Protein AF-A0A8K0M3I8-F1 (afdb_monomer)

Mean predicted aligned error: 9.16 Å

Secondary structure (DSSP, 8-state):
-----EEEETTEEEET-S-HHHHHHHHHHHHHHHHH---TT---PBP--STTS--TTHHHHHTTTTSEEEEE-TTSB-TTS-BSS-HHHHEEEEEESHHHH-HHHHHTT-HHHHHHTT-----S---EEEEEEEEETTEEEEEEEEEETTEEEEEEE-

Foldseek 3Di:
DQWFKFFDDPNDTDTCQDPSVLLVLVVVVLVVCLVPDDPVVPLQAADDPDDDDPDSCVCVVVVFQQHWDFHFHPPQADPVRDGPDPRSVGTFWIDFNCCPPPVSNVCLQPCVNCVVNVHHRLADFSFIWGWDWDDDDPDIWTWTWTDGPNDGTITTTD

pLDDT: mean 72.44, std 16.32, range [40.53, 92.75]

Nearest PDB structures (foldseek):
  3obz-assembly1_A  TM=6.565E-01  e=7.182E-07  Homo sapiens
  2opw-assembly1_A  TM=6.744E-01  e=1.363E-06  Homo sapiens
  4bl2-assembly1_A  TM=2.406E-01  e=2.554E+00  Staphylococcus aureus

Solvent-accessible surface area (backbone atoms only — not comparable to full-atom values): 8965 Å² total; per-residue (Å²): 135,78,65,64,39,45,27,46,56,96,88,41,79,36,68,64,38,57,50,72,65,58,51,49,44,44,52,50,50,51,52,49,51,45,72,65,66,71,69,79,93,50,77,76,26,50,62,75,98,62,100,80,68,82,75,62,35,50,67,67,54,73,68,20,69,84,31,80,44,74,25,26,35,76,74,27,44,48,98,86,72,44,71,72,48,60,70,60,71,23,44,28,31,43,29,40,23,36,45,77,77,32,70,63,49,27,46,58,69,37,50,69,60,24,48,74,72,74,28,63,54,72,56,84,57,64,36,35,36,38,45,49,75,50,69,64,84,93,44,68,41,39,31,38,33,31,28,27,79,92,40,74,32,31,39,45,55,93

Structure (mmCIF, N/CA/C/O backbone):
data_AF-A0A8K0M3I8-F1
#
_entry.id   AF-A0A8K0M3I8-F1
#
loop_
_atom_site.group_PDB
_atom_site.id
_atom_site.type_symbol
_atom_site.label_atom_id
_atom_site.label_alt_id
_atom_site.label_comp_id
_atom_site.label_asym_id
_atom_site.label_entity_id
_atom_site.label_seq_id
_atom_site.pdbx_PDB_ins_code
_atom_site.Cartn_x
_atom_site.Cartn_y
_atom_site.Cartn_z
_atom_site.occupancy
_atom_site.B_iso_or_equiv
_atom_site.auth_seq_id
_atom_site.auth_comp_id
_atom_site.auth_asym_id
_atom_site.auth_atom_id
_atom_site.pdbx_PDB_model_num
ATOM 1 N N . MET A 1 1 ? 12.440 16.433 -3.004 1.00 43.38 1 MET A N 1
ATOM 2 C CA . MET A 1 1 ? 13.373 15.373 -2.565 1.00 43.38 1 MET A CA 1
ATOM 3 C C . MET A 1 1 ? 13.332 14.264 -3.598 1.00 43.38 1 MET A C 1
ATOM 5 O O . MET A 1 1 ? 12.253 13.999 -4.110 1.00 43.38 1 MET A O 1
ATOM 9 N N . HIS A 1 2 ? 14.471 13.667 -3.947 1.00 44.16 2 HIS A N 1
ATOM 10 C CA . HIS A 1 2 ? 14.472 12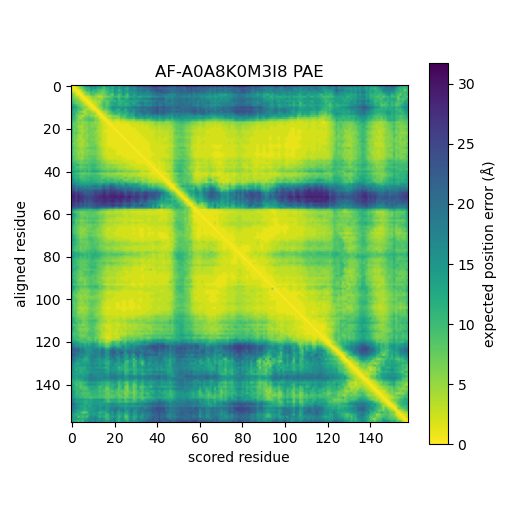.419 -4.713 1.00 44.16 2 HIS A CA 1
ATOM 11 C C . HIS A 1 2 ? 14.199 11.263 -3.739 1.00 44.16 2 HIS A C 1
ATOM 13 O O . HIS A 1 2 ? 14.786 11.285 -2.654 1.00 44.16 2 HIS A O 1
ATOM 19 N N . PRO A 1 3 ? 13.330 10.292 -4.072 1.00 50.47 3 PRO A N 1
ATOM 20 C CA . PRO A 1 3 ? 13.118 9.124 -3.224 1.00 50.47 3 PRO A CA 1
ATOM 21 C C . PRO A 1 3 ? 14.450 8.391 -3.033 1.00 50.47 3 PRO A C 1
ATOM 23 O O . PRO A 1 3 ? 15.082 8.007 -4.016 1.00 50.47 3 PRO A O 1
ATOM 26 N N . ILE A 1 4 ? 14.900 8.223 -1.789 1.00 51.81 4 ILE A N 1
ATOM 27 C CA . ILE A 1 4 ? 16.077 7.402 -1.489 1.00 51.81 4 ILE A CA 1
ATOM 28 C C . ILE A 1 4 ? 15.596 5.959 -1.473 1.00 51.81 4 ILE A C 1
ATOM 30 O O . ILE A 1 4 ? 14.801 5.589 -0.630 1.00 51.81 4 ILE A O 1
ATOM 34 N N . GLN A 1 5 ? 16.030 5.123 -2.402 1.00 58.66 5 GLN A N 1
ATOM 35 C CA . GLN A 1 5 ? 15.657 3.712 -2.351 1.00 58.66 5 GLN A CA 1
ATOM 36 C C . GLN A 1 5 ? 16.716 2.954 -1.568 1.00 58.66 5 GLN A C 1
ATOM 38 O O . GLN A 1 5 ? 17.894 3.020 -1.924 1.00 58.66 5 GLN A O 1
ATOM 43 N N . HIS A 1 6 ? 16.300 2.235 -0.530 1.00 57.00 6 HIS A N 1
ATOM 44 C CA . HIS A 1 6 ? 17.163 1.313 0.197 1.00 57.00 6 HIS A CA 1
ATOM 45 C C . HIS A 1 6 ? 16.513 -0.067 0.222 1.00 57.00 6 HIS A C 1
ATOM 47 O O . HIS A 1 6 ?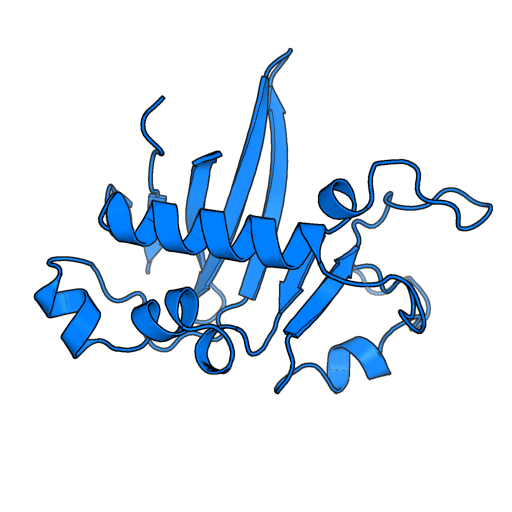 15.490 -0.266 0.877 1.00 57.00 6 HIS A O 1
ATOM 53 N N . LEU A 1 7 ? 17.099 -1.008 -0.511 1.00 56.91 7 LEU A N 1
ATOM 54 C CA . LEU A 1 7 ? 16.746 -2.422 -0.462 1.00 56.91 7 LEU A CA 1
ATOM 55 C C . LEU A 1 7 ? 17.838 -3.159 0.313 1.00 56.91 7 LEU A C 1
ATOM 57 O O . LEU A 1 7 ? 18.987 -3.164 -0.109 1.00 56.91 7 LEU A O 1
ATOM 61 N N . SER A 1 8 ? 17.498 -3.781 1.436 1.00 51.06 8 SER A N 1
ATOM 62 C CA . SER A 1 8 ? 18.397 -4.721 2.102 1.00 51.06 8 SER A CA 1
ATOM 63 C C . SER A 1 8 ? 18.126 -6.113 1.548 1.00 51.06 8 SER A C 1
ATOM 65 O O . SER A 1 8 ? 17.005 -6.592 1.653 1.00 51.06 8 SER A O 1
ATOM 67 N N . HIS A 1 9 ? 19.136 -6.758 0.973 1.00 52.09 9 HIS A N 1
ATOM 68 C CA . HIS A 1 9 ? 19.070 -8.176 0.616 1.00 52.09 9 HIS A CA 1
ATOM 69 C C . HIS A 1 9 ? 20.343 -8.859 1.117 1.00 52.09 9 HIS A C 1
ATOM 71 O O . HIS A 1 9 ? 21.451 -8.440 0.759 1.00 52.09 9 HIS A O 1
ATOM 77 N N . HIS A 1 10 ? 20.211 -9.847 2.008 1.00 53.03 10 HIS A N 1
ATOM 78 C CA . HIS A 1 10 ? 21.352 -10.533 2.637 1.00 53.03 10 HIS A CA 1
ATOM 79 C C . HIS A 1 10 ? 22.388 -9.580 3.275 1.00 53.03 10 HIS A C 1
ATOM 81 O O . HIS A 1 10 ? 23.602 -9.744 3.124 1.00 53.03 10 HIS A O 1
ATOM 87 N N . GLY A 1 11 ? 21.918 -8.530 3.956 1.00 47.38 11 GLY A N 1
ATOM 88 C CA . GLY A 1 11 ? 22.784 -7.548 4.624 1.00 47.38 11 GLY A CA 1
ATOM 89 C C . GLY A 1 11 ? 23.544 -6.603 3.684 1.00 47.38 11 GLY A C 1
ATOM 90 O O . GLY A 1 11 ? 24.403 -5.849 4.144 1.00 47.38 11 GLY A O 1
ATOM 91 N N . ARG A 1 12 ? 23.241 -6.608 2.379 1.00 45.84 12 ARG A N 1
ATOM 92 C CA . ARG A 1 12 ? 23.732 -5.608 1.422 1.00 45.84 12 ARG A CA 1
ATOM 93 C C . ARG A 1 12 ? 22.647 -4.571 1.156 1.00 45.84 12 ARG A C 1
ATOM 95 O O . ARG A 1 12 ? 21.574 -4.920 0.676 1.00 45.84 12 ARG A O 1
ATOM 102 N N . GLY A 1 13 ? 22.955 -3.308 1.445 1.00 53.84 13 GLY A N 1
ATOM 103 C CA . GLY A 1 13 ? 22.135 -2.168 1.043 1.00 53.84 13 GLY A CA 1
ATOM 104 C C . GLY A 1 13 ? 22.305 -1.891 -0.450 1.00 53.84 13 GLY A C 1
ATOM 105 O O . GLY A 1 13 ? 23.391 -1.538 -0.910 1.00 53.84 13 GLY A O 1
ATOM 106 N N . LEU A 1 14 ? 21.235 -2.078 -1.210 1.00 57.72 14 LEU A N 1
ATOM 107 C CA . LEU A 1 14 ? 21.105 -1.725 -2.613 1.00 57.72 14 LEU A CA 1
ATOM 108 C C . LEU A 1 14 ? 20.449 -0.348 -2.691 1.00 57.72 14 LEU A C 1
ATOM 110 O O . LEU A 1 14 ? 19.268 -0.175 -2.381 1.00 57.72 14 LEU A O 1
ATOM 114 N N . PHE A 1 15 ? 21.247 0.635 -3.090 1.00 63.25 15 PHE A N 1
ATOM 115 C CA . PHE A 1 15 ? 20.783 1.990 -3.346 1.00 63.25 15 PHE A CA 1
ATOM 116 C C . PHE A 1 15 ? 20.333 2.116 -4.799 1.00 63.25 15 PHE A C 1
ATOM 118 O O . PHE A 1 15 ? 21.033 1.643 -5.692 1.00 63.25 15 PHE A O 1
ATOM 125 N N . ASN A 1 16 ? 19.207 2.797 -5.034 1.00 66.62 16 ASN A N 1
ATOM 126 C CA . ASN A 1 16 ? 18.655 3.022 -6.379 1.00 66.62 16 ASN A CA 1
ATOM 127 C C . ASN A 1 16 ? 18.420 1.712 -7.158 1.00 66.62 16 ASN A C 1
ATOM 129 O O . ASN A 1 16 ? 18.745 1.617 -8.339 1.00 66.62 16 ASN A O 1
ATOM 133 N N . ALA A 1 17 ? 17.899 0.693 -6.467 1.00 71.81 17 ALA A N 1
ATOM 134 C CA . ALA A 1 17 ? 17.626 -0.626 -7.036 1.00 71.81 17 ALA A CA 1
ATOM 135 C C . ALA A 1 17 ? 16.567 -0.599 -8.154 1.00 71.81 17 ALA A C 1
ATOM 137 O O . ALA A 1 17 ? 16.590 -1.455 -9.034 1.00 71.81 17 ALA A O 1
ATOM 138 N N . LEU A 1 18 ? 15.662 0.379 -8.115 1.00 77.75 18 LEU A N 1
ATOM 139 C CA . LEU A 1 18 ? 14.575 0.596 -9.061 1.00 77.75 18 LEU A CA 1
ATOM 140 C C . LEU A 1 18 ? 14.743 1.948 -9.762 1.00 77.75 18 LEU A C 1
ATOM 142 O O . LEU A 1 18 ? 15.251 2.925 -9.201 1.00 77.75 18 LEU A O 1
ATOM 146 N N . THR A 1 19 ? 14.239 2.067 -10.981 1.00 82.75 19 THR A N 1
ATOM 147 C CA . THR A 1 19 ? 14.205 3.354 -11.670 1.00 82.75 19 THR A CA 1
ATOM 148 C C . THR A 1 19 ? 13.208 4.309 -10.998 1.00 82.75 19 THR A C 1
ATOM 150 O O . THR A 1 19 ? 12.235 3.883 -10.362 1.00 82.75 19 THR A O 1
ATOM 153 N N . PRO A 1 20 ? 13.379 5.635 -11.167 1.00 82.06 20 PRO A N 1
ATOM 154 C CA . PRO A 1 20 ? 12.384 6.608 -10.720 1.00 82.06 20 PRO A CA 1
ATOM 155 C C . PRO A 1 20 ? 10.990 6.370 -11.319 1.00 82.06 20 PRO A C 1
ATOM 157 O O . PRO A 1 20 ? 9.990 6.664 -10.668 1.00 82.06 20 PRO A O 1
ATOM 160 N N . ALA A 1 21 ? 10.919 5.832 -12.542 1.00 85.88 21 ALA A N 1
ATOM 161 C CA . ALA A 1 21 ? 9.661 5.518 -13.211 1.00 85.88 21 ALA A CA 1
ATOM 162 C C . ALA A 1 21 ? 8.924 4.368 -12.508 1.00 85.88 21 ALA A C 1
ATOM 164 O O . ALA A 1 21 ? 7.747 4.520 -12.177 1.00 85.88 21 ALA A O 1
ATOM 165 N N . THR A 1 22 ? 9.624 3.274 -12.197 1.00 84.06 22 THR A N 1
ATOM 166 C CA . THR A 1 22 ? 9.066 2.138 -11.448 1.00 84.06 22 THR A CA 1
ATOM 167 C C . THR A 1 22 ? 8.595 2.569 -10.066 1.00 84.06 22 THR A C 1
ATOM 169 O O . THR A 1 22 ? 7.445 2.326 -9.704 1.00 84.06 22 THR A O 1
ATOM 172 N N . VAL A 1 23 ? 9.414 3.325 -9.327 1.00 78.81 23 VAL A N 1
ATOM 173 C CA . VAL A 1 23 ? 9.003 3.905 -8.036 1.00 78.81 23 VAL A CA 1
ATOM 174 C C . VAL A 1 23 ? 7.762 4.780 -8.166 1.00 78.81 23 VAL A C 1
ATOM 176 O O . VAL A 1 23 ? 6.822 4.624 -7.389 1.00 78.81 23 VAL A O 1
ATOM 179 N N . SER A 1 24 ? 7.713 5.671 -9.158 1.00 82.94 24 SER A N 1
ATOM 180 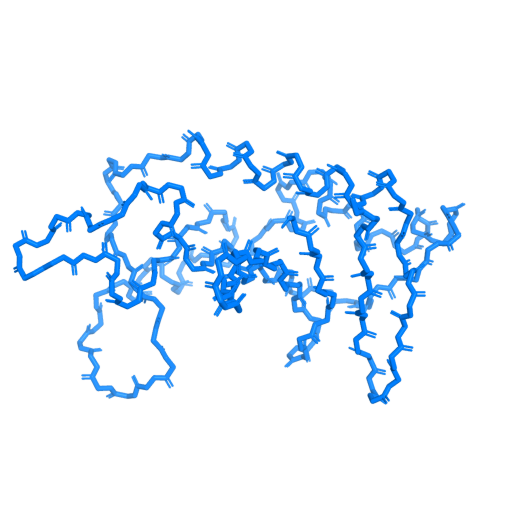C CA . SER A 1 24 ? 6.540 6.521 -9.368 1.00 82.94 24 SER A CA 1
ATOM 181 C C . SER A 1 24 ? 5.289 5.701 -9.681 1.00 82.94 24 SER A C 1
ATOM 183 O O . SER A 1 24 ? 4.206 6.065 -9.227 1.00 82.94 24 SER A O 1
ATOM 185 N N . SER A 1 25 ? 5.422 4.606 -10.432 1.00 86.62 25 SER A N 1
ATOM 186 C CA . SER A 1 25 ? 4.306 3.718 -10.763 1.00 86.62 25 SER A CA 1
ATOM 187 C C . SER A 1 25 ? 3.781 2.985 -9.526 1.00 86.62 25 SER A C 1
ATOM 189 O O . SER A 1 25 ? 2.571 2.937 -9.314 1.00 86.62 25 SER A O 1
ATOM 191 N N . LEU A 1 26 ? 4.675 2.466 -8.680 1.00 83.50 26 LEU A N 1
ATOM 192 C CA . LEU A 1 26 ? 4.321 1.797 -7.421 1.00 83.50 26 LEU A CA 1
ATOM 193 C C . LEU A 1 26 ? 3.618 2.755 -6.450 1.00 83.50 26 LEU A C 1
ATOM 195 O O . LEU A 1 26 ? 2.603 2.407 -5.842 1.00 83.50 26 LEU A O 1
ATOM 199 N N . LEU A 1 27 ? 4.125 3.985 -6.327 1.00 81.31 27 LEU A N 1
ATOM 200 C CA . LEU A 1 27 ? 3.523 5.020 -5.483 1.00 81.31 27 LEU A CA 1
ATOM 201 C C . LEU A 1 27 ? 2.158 5.476 -6.009 1.00 81.31 27 LEU A C 1
ATOM 203 O O . LEU A 1 27 ? 1.236 5.686 -5.219 1.00 81.31 27 LEU A O 1
ATOM 207 N N . ALA A 1 28 ? 2.009 5.638 -7.325 1.00 86.44 28 ALA A N 1
ATOM 208 C CA . ALA A 1 28 ? 0.736 6.018 -7.932 1.00 86.44 28 ALA A CA 1
ATOM 209 C C . ALA A 1 28 ? -0.343 4.957 -7.673 1.00 86.44 28 ALA A C 1
ATOM 211 O O . ALA A 1 28 ? -1.428 5.293 -7.198 1.00 86.44 28 ALA A O 1
ATOM 212 N N . GLU A 1 29 ? -0.012 3.686 -7.902 1.00 89.38 29 GLU A N 1
ATOM 213 C CA . GLU A 1 29 ? -0.901 2.550 -7.647 1.00 89.38 29 GLU A CA 1
ATOM 214 C C . GLU A 1 29 ? -1.292 2.454 -6.174 1.00 89.38 29 GLU A C 1
ATOM 216 O O . GLU A 1 29 ? -2.467 2.376 -5.829 1.00 89.38 29 GLU A O 1
ATOM 221 N N . THR A 1 30 ? -0.313 2.559 -5.278 1.00 84.25 30 THR A N 1
ATOM 222 C CA . THR A 1 30 ? -0.545 2.569 -3.830 1.00 84.25 30 THR A CA 1
ATOM 223 C C . THR A 1 30 ? -1.551 3.646 -3.428 1.00 84.25 30 THR A C 1
ATOM 225 O O . THR A 1 30 ? -2.507 3.384 -2.695 1.00 84.25 30 THR A O 1
ATOM 228 N N . ASN A 1 31 ? -1.353 4.875 -3.910 1.00 86.19 31 ASN A N 1
ATOM 229 C CA . ASN A 1 31 ? -2.258 5.979 -3.613 1.00 86.19 31 ASN A CA 1
ATOM 230 C C . ASN A 1 31 ? -3.653 5.730 -4.195 1.00 86.19 31 ASN A C 1
ATOM 232 O O . ASN A 1 31 ? -4.651 6.022 -3.536 1.00 86.19 31 ASN A O 1
ATOM 236 N N . GLN A 1 32 ? -3.744 5.167 -5.400 1.00 91.06 32 GLN A N 1
ATOM 237 C CA . GLN A 1 32 ? -5.016 4.798 -6.013 1.00 91.06 32 GLN A CA 1
ATOM 238 C C . GLN A 1 32 ? -5.756 3.745 -5.171 1.00 91.06 32 GLN A C 1
ATOM 240 O O . GLN A 1 32 ? -6.937 3.941 -4.869 1.00 91.06 32 GLN A O 1
ATOM 245 N N . LEU A 1 33 ? -5.074 2.695 -4.710 1.00 90.31 33 LEU A N 1
ATOM 246 C CA . LEU A 1 33 ? -5.641 1.654 -3.846 1.00 90.31 33 LEU A CA 1
ATOM 247 C C . LEU A 1 33 ? -6.147 2.236 -2.517 1.00 90.31 33 LEU A C 1
ATOM 249 O O . LEU A 1 33 ? -7.295 2.013 -2.134 1.00 90.31 33 LEU A O 1
ATOM 253 N N . LEU A 1 34 ? -5.337 3.059 -1.844 1.00 88.31 34 LEU A N 1
ATOM 254 C CA . LEU A 1 34 ? -5.702 3.705 -0.573 1.00 88.31 34 LEU A CA 1
ATOM 255 C C . LEU A 1 34 ? -6.887 4.678 -0.703 1.00 88.31 34 LEU A C 1
ATOM 257 O O . LEU A 1 34 ? -7.698 4.831 0.219 1.00 88.31 34 LEU A O 1
ATOM 261 N N . ASN A 1 35 ? -7.008 5.344 -1.848 1.00 89.75 35 ASN A N 1
ATOM 262 C CA . ASN A 1 35 ? -8.086 6.298 -2.090 1.00 89.75 35 ASN A CA 1
ATOM 263 C C . ASN A 1 35 ? -9.378 5.628 -2.575 1.00 89.75 35 ASN A C 1
ATOM 265 O O . ASN A 1 35 ? -10.454 6.193 -2.378 1.00 89.75 35 ASN A O 1
ATOM 269 N N . SER A 1 36 ? -9.301 4.428 -3.151 1.00 92.06 36 SER A N 1
ATOM 270 C CA . SER A 1 36 ? -10.458 3.742 -3.741 1.00 92.06 36 SER A CA 1
ATOM 271 C C . SER A 1 36 ? -11.083 2.660 -2.859 1.00 92.06 36 SER A C 1
ATOM 273 O O . SER A 1 36 ? -12.266 2.371 -3.036 1.00 92.06 36 SER A O 1
ATOM 275 N N . PHE A 1 37 ? -10.354 2.082 -1.898 1.00 92.00 37 PHE A N 1
ATOM 276 C CA . PHE A 1 37 ? -10.901 0.979 -1.101 1.00 92.00 37 PHE A CA 1
ATOM 277 C C . PHE A 1 37 ? -12.081 1.398 -0.216 1.00 92.00 37 PHE A C 1
ATOM 279 O O . PHE A 1 37 ? -12.133 2.520 0.287 1.00 92.00 37 PHE A O 1
ATOM 286 N N . SER A 1 38 ? -13.030 0.488 -0.002 1.00 89.88 38 SER A N 1
ATOM 287 C CA . SER A 1 38 ? -14.214 0.739 0.824 1.00 89.88 38 SER A CA 1
ATOM 288 C C . SER A 1 38 ? -14.039 0.211 2.248 1.00 89.88 38 SER A C 1
ATOM 290 O O . SER A 1 38 ? -13.364 -0.792 2.469 1.00 89.88 38 SER A O 1
ATOM 292 N N . LEU A 1 39 ? -14.679 0.887 3.208 1.00 88.88 39 LEU A N 1
ATOM 293 C CA . LEU A 1 39 ? -14.896 0.343 4.554 1.00 88.88 39 LEU A CA 1
ATOM 294 C C . LEU A 1 39 ? -16.167 -0.506 4.631 1.00 88.88 39 LEU A C 1
ATOM 296 O O . LEU A 1 39 ? -16.345 -1.243 5.595 1.00 88.88 39 LEU A O 1
ATOM 300 N N . ASP A 1 40 ? -17.046 -0.400 3.634 1.00 89.19 40 ASP A N 1
ATOM 301 C CA . ASP A 1 40 ? -18.275 -1.182 3.582 1.00 89.19 40 ASP A CA 1
ATOM 302 C C . ASP A 1 40 ? -17.946 -2.677 3.491 1.00 89.19 40 ASP A C 1
ATOM 304 O O . ASP A 1 40 ? -17.160 -3.100 2.640 1.00 89.19 40 ASP A O 1
ATOM 308 N N . GLY A 1 41 ? -18.484 -3.462 4.425 1.00 84.12 41 GLY A N 1
ATOM 309 C CA . GLY A 1 41 ? -18.161 -4.882 4.583 1.00 84.12 41 GLY A CA 1
ATOM 310 C C . GLY A 1 41 ? -16.727 -5.191 5.043 1.00 84.12 41 GLY A C 1
ATOM 311 O O . GLY A 1 41 ? -16.366 -6.366 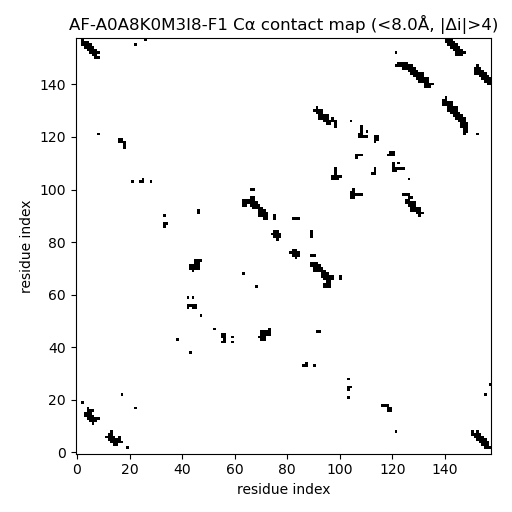5.122 1.00 84.12 41 GLY A O 1
ATOM 312 N N . HIS A 1 42 ? -15.898 -4.187 5.357 1.00 89.00 42 HIS A N 1
ATOM 313 C CA . HIS A 1 42 ? -14.540 -4.416 5.845 1.00 89.00 42 HIS A CA 1
ATOM 314 C C . HIS A 1 42 ? -14.557 -4.755 7.346 1.00 89.00 42 HIS A C 1
ATOM 316 O O . HIS A 1 42 ? -15.068 -3.965 8.138 1.00 89.00 42 HIS A O 1
ATOM 322 N N . PRO A 1 43 ? -13.909 -5.843 7.797 1.00 87.12 43 PRO A N 1
ATOM 323 C CA . PRO A 1 43 ? -13.914 -6.260 9.208 1.00 87.12 43 PRO A CA 1
ATOM 324 C C . PRO A 1 43 ? -13.026 -5.402 10.128 1.00 87.12 43 PRO A C 1
ATOM 326 O O . PRO A 1 43 ? -12.701 -5.814 11.234 1.00 87.12 43 PRO A O 1
ATOM 329 N N . LEU A 1 44 ? -12.589 -4.230 9.651 1.00 87.31 44 LEU A N 1
ATOM 330 C CA . LEU A 1 44 ? -11.669 -3.307 10.334 1.00 87.31 44 LEU A CA 1
ATOM 331 C C . LEU A 1 44 ? -10.415 -3.971 10.948 1.00 87.31 44 LEU A C 1
ATOM 333 O O . LEU A 1 44 ? -9.861 -3.474 11.925 1.00 87.31 44 LEU A O 1
ATOM 337 N N . THR A 1 45 ? -9.958 -5.081 10.355 1.00 82.25 45 THR A N 1
ATOM 338 C CA . THR A 1 45 ? -8.844 -5.894 10.855 1.00 82.25 45 THR A CA 1
ATOM 339 C C . THR A 1 45 ? -7.586 -5.063 11.076 1.00 82.25 45 THR A C 1
ATOM 341 O O . THR A 1 45 ? -7.112 -4.374 10.166 1.00 82.25 45 THR A O 1
ATOM 344 N N . ARG A 1 46 ? -7.038 -5.170 12.287 1.00 79.94 46 ARG A N 1
ATOM 345 C CA . ARG A 1 46 ? -5.781 -4.542 12.701 1.00 79.94 46 ARG A CA 1
ATOM 346 C C . ARG A 1 46 ? -4.643 -5.540 12.536 1.00 79.94 46 ARG A C 1
ATOM 348 O O . ARG A 1 46 ? -4.832 -6.736 12.744 1.00 79.94 46 ARG A O 1
ATOM 355 N N . PHE A 1 47 ? -3.471 -5.059 12.147 1.00 67.06 47 PHE A N 1
ATOM 356 C CA . PHE A 1 47 ? -2.269 -5.887 12.134 1.00 67.06 47 PHE A CA 1
ATOM 357 C C . PHE A 1 47 ? -1.614 -5.847 13.520 1.00 67.06 47 PHE A C 1
ATOM 359 O O . PHE A 1 47 ? -1.210 -4.773 13.952 1.00 67.06 47 PHE A O 1
ATOM 366 N N . SER A 1 48 ? -1.503 -6.996 14.198 1.00 59.97 48 SER A N 1
ATOM 367 C CA . SER A 1 48 ? -0.749 -7.132 15.451 1.00 59.97 48 SER A CA 1
ATOM 368 C C . SER A 1 48 ? 0.256 -8.275 15.347 1.00 59.97 48 SER A C 1
ATOM 370 O O . SER A 1 48 ? -0.060 -9.348 14.832 1.00 59.97 48 SER A O 1
ATOM 372 N N . THR A 1 49 ? 1.479 -8.053 15.827 1.00 49.84 49 THR A N 1
ATOM 373 C CA . THR A 1 49 ? 2.552 -9.064 15.864 1.00 49.84 49 THR A CA 1
ATOM 374 C C . THR A 1 49 ? 2.585 -9.848 17.186 1.00 49.84 49 THR A C 1
ATOM 376 O O . THR A 1 49 ? 3.483 -10.667 17.387 1.00 49.84 49 THR A O 1
ATOM 379 N N . GLY A 1 50 ? 1.619 -9.623 18.092 1.00 47.09 50 GLY A N 1
ATOM 380 C CA . GLY A 1 50 ? 1.592 -10.166 19.456 1.00 47.09 50 GLY A CA 1
ATOM 381 C C . GLY A 1 50 ? 0.372 -11.040 19.785 1.00 47.09 50 GLY A C 1
ATOM 382 O O . GLY A 1 50 ? -0.739 -10.802 19.326 1.00 47.09 50 GLY A O 1
ATOM 383 N N . GLN A 1 51 ? 0.587 -12.045 20.640 1.00 45.91 51 GLN A N 1
ATOM 384 C CA . GLN A 1 51 ? -0.337 -13.135 21.013 1.00 45.91 51 GLN A CA 1
ATOM 385 C C . GLN A 1 51 ? -1.585 -12.743 21.843 1.00 45.91 51 GLN A C 1
ATOM 387 O O . GLN A 1 51 ? -2.183 -13.609 22.479 1.00 45.91 51 GLN A O 1
ATOM 392 N N . THR A 1 52 ? -1.970 -11.467 21.923 1.00 47.97 52 THR A N 1
ATOM 393 C CA . THR A 1 52 ? -2.851 -10.984 23.010 1.00 47.97 52 THR A CA 1
ATOM 394 C C . THR A 1 52 ? -4.083 -10.183 22.596 1.00 47.97 52 THR A C 1
ATOM 396 O O . THR A 1 52 ? -4.705 -9.579 23.463 1.00 47.97 52 THR A O 1
ATOM 399 N N . SER A 1 53 ? -4.504 -10.186 21.331 1.00 47.62 53 SER A N 1
ATOM 400 C CA . SER A 1 53 ? -5.830 -9.647 20.991 1.00 47.62 53 SER A CA 1
ATOM 401 C C . SER A 1 53 ? -6.651 -10.674 20.224 1.00 47.62 53 SER A C 1
ATOM 403 O O . SER A 1 53 ? -6.167 -11.283 19.275 1.00 47.62 53 SER A O 1
ATOM 405 N N . GLU A 1 54 ? -7.867 -10.918 20.719 1.00 48.72 54 GLU A N 1
ATOM 406 C CA . GLU A 1 54 ? -8.856 -11.813 20.125 1.00 48.72 54 GLU A CA 1
ATOM 407 C C . GLU A 1 54 ? -8.970 -11.584 18.613 1.00 48.72 54 GLU A C 1
ATOM 409 O O . GLU A 1 54 ? -9.006 -10.444 18.154 1.00 48.72 54 GLU A O 1
ATOM 414 N N . HIS A 1 55 ? -9.041 -12.705 17.896 1.00 51.78 55 HIS A N 1
ATOM 415 C CA . HIS A 1 55 ? -9.086 -12.990 16.456 1.00 51.78 55 HIS A CA 1
ATOM 416 C C . HIS A 1 55 ? -10.042 -12.148 15.569 1.00 51.78 55 HIS A C 1
ATOM 418 O O . HIS A 1 55 ? -10.712 -12.675 14.675 1.00 51.78 55 HIS A O 1
ATOM 424 N N . VAL A 1 56 ? -10.153 -10.833 15.774 1.00 51.50 56 VAL A N 1
ATOM 425 C CA . VAL A 1 56 ? -10.922 -9.930 14.911 1.00 51.50 56 VAL A CA 1
ATOM 426 C C . VAL A 1 56 ? -10.160 -9.754 13.602 1.00 51.50 56 VAL A C 1
ATOM 428 O O . VAL A 1 56 ? -9.309 -8.879 13.447 1.00 51.50 56 VAL A O 1
ATOM 431 N N . GLY A 1 57 ? -10.497 -10.605 12.634 1.00 56.91 57 GLY A N 1
ATOM 432 C CA . GLY A 1 57 ? -9.925 -10.570 11.295 1.00 56.91 57 GLY A CA 1
ATOM 433 C C . GLY A 1 57 ? -9.085 -11.772 10.901 1.00 56.91 57 GLY A C 1
ATOM 434 O O . GLY A 1 57 ? -8.471 -11.705 9.840 1.00 56.91 57 GLY A O 1
ATOM 435 N N . ASP A 1 58 ? -9.092 -12.863 11.671 1.00 70.19 58 ASP A N 1
ATOM 436 C CA . ASP A 1 58 ? -8.384 -14.092 11.298 1.00 70.19 58 ASP A CA 1
ATOM 437 C C . ASP A 1 58 ? -8.836 -14.600 9.931 1.00 70.19 58 ASP A C 1
ATOM 439 O O . ASP A 1 58 ? -8.006 -14.734 9.045 1.00 70.19 58 ASP A O 1
ATOM 443 N N . ASP A 1 59 ? -10.136 -14.754 9.672 1.00 83.12 59 ASP A N 1
ATOM 444 C CA . ASP A 1 59 ? -10.609 -15.190 8.349 1.00 83.12 59 ASP A CA 1
ATOM 445 C C . ASP A 1 59 ? -10.244 -14.191 7.243 1.00 83.12 59 ASP A C 1
ATOM 447 O O . ASP A 1 59 ? -9.878 -14.577 6.128 1.00 83.12 59 ASP A O 1
ATOM 451 N N . TYR A 1 60 ? -10.303 -12.890 7.539 1.00 86.56 60 TYR A N 1
ATOM 452 C CA . TYR A 1 60 ? -9.930 -11.838 6.594 1.00 86.56 60 TYR A CA 1
ATOM 453 C C . TYR A 1 60 ? -8.421 -11.789 6.334 1.00 86.56 60 TYR A C 1
ATOM 455 O O . TYR A 1 60 ? -7.989 -11.387 5.256 1.00 86.56 60 TYR A O 1
ATOM 463 N N . PHE A 1 61 ? -7.596 -12.240 7.264 1.00 83.69 61 PHE A N 1
ATOM 464 C CA . PHE A 1 61 ? -6.170 -12.411 7.052 1.00 83.69 61 PHE A CA 1
ATOM 465 C C . PHE A 1 61 ? -5.870 -13.753 6.367 1.00 83.69 61 PHE A C 1
ATOM 467 O O . PHE A 1 61 ? -5.270 -13.775 5.296 1.00 83.69 61 PHE A O 1
ATOM 474 N N . LEU A 1 62 ? -6.358 -14.869 6.901 1.00 84.31 62 LEU A N 1
ATOM 475 C CA . LEU A 1 62 ? -6.109 -16.229 6.419 1.00 84.31 62 LEU A CA 1
ATOM 476 C C . LEU A 1 62 ? -6.578 -16.440 4.974 1.00 84.31 62 LEU A C 1
ATOM 478 O O . LEU A 1 62 ? -5.908 -17.115 4.200 1.00 84.31 62 LEU A O 1
ATOM 482 N N . THR A 1 63 ? -7.687 -15.813 4.563 1.00 86.44 63 THR A N 1
ATOM 483 C CA . THR A 1 63 ? -8.213 -15.931 3.186 1.00 86.44 63 THR A CA 1
ATOM 484 C C . THR A 1 63 ? -7.711 -14.838 2.231 1.00 86.44 63 THR A C 1
ATOM 486 O O . THR A 1 63 ? -8.297 -14.639 1.163 1.00 86.44 63 THR A O 1
ATOM 489 N N . SER A 1 64 ? -6.684 -14.072 2.626 1.00 85.69 64 SER A N 1
ATOM 490 C CA . SER A 1 64 ? -6.169 -12.925 1.854 1.00 85.69 64 SER A CA 1
ATOM 491 C C . SER A 1 64 ? -5.063 -13.269 0.857 1.00 85.69 64 SER A C 1
ATOM 493 O O . SER A 1 64 ? -4.642 -12.387 0.110 1.00 85.69 64 SER A O 1
ATOM 495 N N . GLY A 1 65 ? -4.585 -14.518 0.852 1.00 83.12 65 GLY A N 1
ATOM 496 C CA . GLY A 1 65 ? -3.413 -14.941 0.075 1.00 83.12 65 GLY A CA 1
ATOM 497 C C . GLY A 1 65 ? -3.526 -14.697 -1.432 1.00 83.12 65 GLY A C 1
ATOM 498 O O . GLY A 1 65 ? -2.522 -14.445 -2.080 1.00 83.12 65 GLY A O 1
ATOM 499 N N . ASP A 1 66 ? -4.745 -14.704 -1.965 1.00 86.62 66 ASP A N 1
ATOM 500 C CA . ASP A 1 66 ? -5.105 -14.513 -3.374 1.00 86.62 66 ASP A CA 1
ATOM 501 C C . ASP A 1 66 ? -5.837 -13.177 -3.633 1.00 86.62 66 ASP A C 1
ATOM 503 O O . ASP A 1 66 ? -6.459 -12.993 -4.679 1.00 86.62 66 ASP A O 1
ATOM 507 N N . LYS A 1 67 ? -5.827 -12.241 -2.671 1.00 90.12 67 LYS A N 1
ATOM 508 C CA . LYS A 1 67 ? -6.597 -10.983 -2.724 1.00 90.12 67 LYS A CA 1
ATOM 509 C C . LYS A 1 67 ? -5.732 -9.762 -2.428 1.00 90.12 67 LYS A C 1
ATOM 511 O O . LYS A 1 67 ? -4.657 -9.860 -1.837 1.00 90.12 67 LYS A O 1
ATOM 516 N N . VAL A 1 68 ? -6.254 -8.592 -2.799 1.00 89.94 68 VAL A N 1
ATOM 517 C CA . VAL A 1 68 ? -5.782 -7.288 -2.314 1.00 89.94 68 VAL A CA 1
ATOM 518 C C . VAL A 1 68 ? -6.698 -6.840 -1.177 1.00 89.94 68 VAL A C 1
ATOM 520 O O . VAL A 1 68 ? -7.890 -6.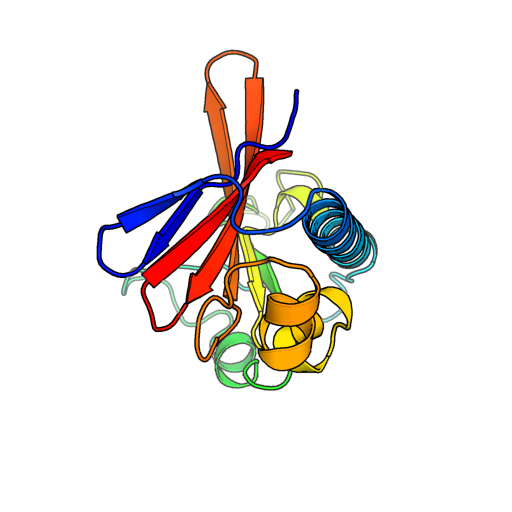612 -1.375 1.00 89.94 68 VAL A O 1
ATOM 523 N N . ARG A 1 69 ? -6.144 -6.756 0.028 1.00 90.44 69 ARG A N 1
ATOM 524 C CA . ARG A 1 69 ? -6.820 -6.418 1.281 1.00 90.44 69 ARG A CA 1
ATOM 525 C C . ARG A 1 69 ? -6.011 -5.400 2.066 1.00 90.44 69 ARG A C 1
ATOM 527 O O . ARG A 1 69 ? -4.797 -5.290 1.905 1.00 90.44 69 ARG A O 1
ATOM 534 N N . PHE A 1 70 ? -6.716 -4.675 2.922 1.00 89.38 70 PHE A N 1
ATOM 535 C CA . PHE A 1 70 ? -6.197 -3.558 3.698 1.00 89.38 70 PHE A CA 1
ATOM 536 C C . PHE A 1 70 ? -6.220 -3.931 5.176 1.00 89.38 70 PHE A C 1
ATOM 538 O O . PHE A 1 70 ? -7.195 -4.492 5.667 1.00 89.38 70 PHE A O 1
ATOM 545 N N . PHE A 1 71 ? -5.145 -3.632 5.888 1.00 87.12 71 PHE A N 1
ATOM 546 C CA . PHE A 1 71 ? -5.024 -3.901 7.314 1.00 87.12 71 PHE A CA 1
ATOM 547 C C . PHE A 1 71 ? -4.653 -2.600 8.010 1.00 87.12 71 PHE A C 1
ATOM 549 O O . PHE A 1 71 ? -3.769 -1.868 7.555 1.00 87.12 71 PHE A O 1
ATOM 556 N N . PHE A 1 72 ? -5.373 -2.284 9.077 1.00 87.19 72 PHE A N 1
ATOM 557 C CA . PHE A 1 72 ? -5.252 -1.013 9.778 1.00 87.19 72 PHE A CA 1
ATOM 558 C C . PHE A 1 72 ? -4.145 -1.038 10.832 1.00 87.19 72 PHE A C 1
ATOM 560 O O . PHE A 1 72 ? -3.760 -2.101 11.324 1.00 87.19 72 PHE A O 1
ATOM 567 N N . GLU A 1 73 ? -3.646 0.150 11.168 1.00 84.94 73 GLU A N 1
ATOM 568 C CA . GLU A 1 73 ? -2.799 0.376 12.344 1.00 84.94 73 GLU A CA 1
ATOM 569 C C . GLU A 1 73 ? -3.564 -0.002 13.626 1.00 84.94 73 GLU A C 1
ATOM 571 O O . GLU A 1 73 ? -4.793 0.099 13.681 1.00 84.94 73 GLU A O 1
ATOM 576 N N . GLU A 1 74 ? -2.853 -0.438 14.670 1.00 83.31 74 GLU A N 1
ATOM 577 C CA . GLU A 1 74 ? -3.483 -0.828 15.942 1.00 83.31 74 GLU A CA 1
ATOM 578 C C . GLU A 1 74 ? -4.265 0.334 16.583 1.00 83.31 74 GLU A C 1
ATOM 580 O O . GLU A 1 74 ? -5.333 0.122 17.155 1.00 83.31 74 GLU A O 1
ATOM 585 N N . ASP A 1 75 ? -3.779 1.566 16.407 1.00 85.19 75 ASP A N 1
ATOM 586 C CA . ASP A 1 75 ? -4.350 2.818 16.921 1.00 85.19 75 ASP A CA 1
ATOM 587 C C . ASP A 1 75 ? -5.257 3.545 15.900 1.00 85.19 75 ASP A C 1
ATOM 589 O O . ASP A 1 75 ? -5.601 4.722 16.064 1.00 85.19 75 ASP A O 1
ATOM 593 N N . ALA A 1 76 ? -5.633 2.874 14.804 1.00 88.00 76 ALA A N 1
ATOM 594 C CA . ALA A 1 76 ? -6.436 3.467 13.734 1.00 88.00 76 ALA A CA 1
ATOM 595 C C . ALA A 1 76 ? -7.843 3.889 14.181 1.00 88.00 76 ALA A C 1
ATOM 597 O O . ALA A 1 76 ? -8.458 4.744 13.536 1.00 88.00 76 ALA A O 1
ATOM 598 N N . PHE A 1 77 ? -8.351 3.284 15.256 1.00 88.62 77 PHE A N 1
ATOM 599 C CA . PHE A 1 77 ? -9.710 3.474 15.746 1.00 88.6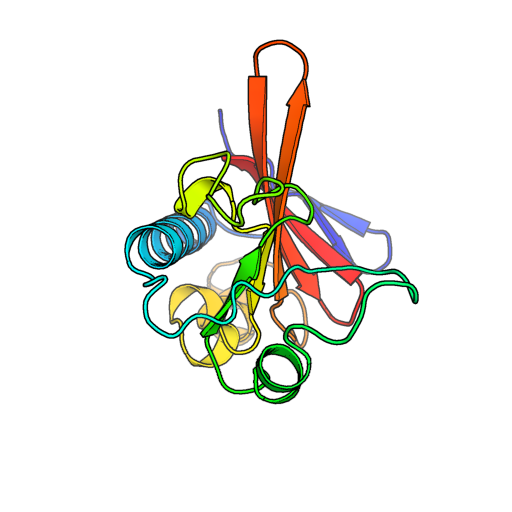2 77 PHE A CA 1
ATOM 600 C C . PHE A 1 77 ? -9.713 3.828 17.230 1.00 88.62 77 PHE A C 1
ATOM 602 O O . PHE A 1 77 ? -8.868 3.347 17.982 1.00 88.62 77 PHE A O 1
ATOM 609 N N . ASP A 1 78 ? -10.680 4.643 17.637 1.00 88.56 78 ASP A N 1
ATOM 610 C CA . ASP A 1 78 ? -10.950 4.932 19.042 1.00 88.56 78 ASP A CA 1
ATOM 611 C C . ASP A 1 78 ? -11.756 3.807 19.717 1.00 88.56 78 ASP A C 1
ATOM 613 O O . ASP A 1 78 ? -12.151 2.818 19.087 1.00 88.56 78 ASP A O 1
ATOM 617 N N . ASP A 1 79 ? -12.031 3.977 21.011 1.00 86.00 79 ASP A N 1
ATOM 618 C CA . ASP A 1 79 ? -12.825 3.038 21.813 1.00 86.00 79 ASP A CA 1
ATOM 619 C C . ASP A 1 79 ? -14.269 2.878 21.298 1.00 86.00 79 ASP A C 1
ATOM 621 O O . ASP A 1 79 ? -14.929 1.882 21.591 1.00 86.00 79 ASP A O 1
ATOM 625 N N . ALA A 1 80 ? -14.767 3.840 20.513 1.00 87.06 80 ALA A N 1
ATOM 626 C CA . ALA A 1 80 ? -16.079 3.790 19.876 1.00 87.06 80 ALA A CA 1
ATOM 627 C C . ALA A 1 80 ? -16.045 3.118 18.486 1.00 87.06 80 ALA A C 1
ATOM 629 O O . ALA A 1 80 ? -17.084 3.020 17.829 1.00 87.06 80 ALA A O 1
ATOM 630 N N . GLY A 1 81 ? -14.878 2.655 18.023 1.00 83.62 81 GLY A N 1
ATOM 631 C CA . GLY A 1 81 ? -14.697 2.018 16.716 1.00 83.62 81 GLY A CA 1
ATOM 632 C C . GLY A 1 81 ? -14.664 2.999 15.541 1.00 83.62 81 GLY A C 1
ATOM 633 O O . GLY A 1 81 ? -14.766 2.579 14.387 1.00 83.62 81 GLY A O 1
ATOM 634 N N . SER A 1 82 ? -14.522 4.297 15.805 1.00 89.50 82 SER A N 1
ATOM 635 C CA . SER A 1 82 ? -14.432 5.335 14.778 1.00 89.50 82 SER A CA 1
ATOM 636 C C . SER A 1 82 ? -12.983 5.606 14.397 1.00 89.50 82 SER A C 1
ATOM 638 O O . SER A 1 82 ? -12.082 5.546 15.227 1.00 89.50 82 SER A O 1
ATOM 640 N N . LEU A 1 83 ? -12.745 5.917 13.120 1.00 90.44 83 LEU A N 1
ATOM 641 C CA . LEU A 1 83 ? -11.408 6.255 12.636 1.00 90.44 83 LEU A CA 1
ATOM 642 C C . LEU A 1 83 ? -10.880 7.527 13.313 1.00 90.44 83 LEU A C 1
ATOM 644 O O . LEU A 1 83 ? -11.495 8.589 13.219 1.00 90.44 83 LEU A O 1
ATOM 648 N N . THR A 1 84 ? -9.687 7.444 13.897 1.00 91.06 84 THR A N 1
ATOM 649 C CA . THR A 1 84 ? -8.994 8.586 14.526 1.00 91.06 84 THR A CA 1
ATOM 650 C C . THR A 1 84 ? -8.228 9.437 13.514 1.00 91.06 84 THR A C 1
ATOM 652 O O . THR A 1 84 ? -7.818 10.564 13.795 1.00 91.06 84 THR A O 1
ATOM 655 N N . LYS A 1 85 ? -8.019 8.898 12.310 1.00 87.88 85 LYS A N 1
ATOM 656 C CA . LYS A 1 85 ? -7.263 9.517 11.220 1.00 87.88 85 LYS A CA 1
ATOM 657 C C . LYS A 1 85 ? -7.926 9.219 9.869 1.00 87.88 85 LYS A C 1
ATOM 659 O O . LYS A 1 85 ? -8.692 8.263 9.762 1.00 87.88 85 LYS A O 1
ATOM 664 N N . PRO A 1 86 ? -7.662 10.014 8.812 1.00 89.88 86 PRO A N 1
ATOM 665 C CA . PRO A 1 86 ? -8.245 9.765 7.494 1.00 89.88 86 PRO A CA 1
ATOM 666 C C . PRO A 1 86 ? -8.030 8.318 7.041 1.00 89.88 86 PRO A C 1
ATOM 668 O O . PRO A 1 86 ? -6.943 7.782 7.231 1.00 89.88 86 PRO A O 1
ATOM 671 N N . ARG A 1 87 ? -9.026 7.703 6.395 1.00 89.44 87 ARG A N 1
ATOM 672 C CA . ARG A 1 87 ? -9.019 6.275 6.021 1.00 89.44 87 ARG A CA 1
ATOM 673 C C . ARG A 1 87 ? -7.725 5.823 5.334 1.00 89.44 87 ARG A C 1
ATOM 675 O O . ARG A 1 87 ? -7.083 4.883 5.785 1.00 89.44 87 ARG A O 1
ATOM 682 N N . ALA A 1 88 ? -7.307 6.530 4.285 1.00 86.69 88 ALA A N 1
ATOM 683 C CA . ALA A 1 88 ? -6.062 6.248 3.561 1.00 86.69 88 ALA A CA 1
ATOM 684 C C . ALA A 1 88 ? -4.807 6.347 4.452 1.00 86.69 88 ALA A C 1
ATOM 686 O O . ALA A 1 88 ? -3.762 5.783 4.142 1.00 86.69 88 ALA A O 1
ATOM 687 N N . ARG A 1 89 ? -4.893 7.089 5.562 1.00 85.19 89 ARG A N 1
ATOM 688 C CA . ARG A 1 89 ? -3.819 7.244 6.542 1.00 85.19 89 ARG A CA 1
ATOM 689 C C . ARG A 1 89 ? -3.850 6.212 7.660 1.00 85.19 89 ARG A C 1
ATOM 691 O O . ARG A 1 89 ? -2.812 6.073 8.286 1.00 85.19 89 ARG A O 1
ATOM 698 N N . ALA A 1 90 ? -4.970 5.533 7.872 1.00 88.50 90 ALA A N 1
ATOM 699 C CA . ALA A 1 90 ? -5.154 4.530 8.914 1.00 88.50 90 ALA A CA 1
ATOM 700 C C . ALA A 1 90 ? -4.667 3.128 8.510 1.00 88.50 90 ALA A C 1
ATOM 702 O O . ALA A 1 90 ? -4.540 2.251 9.358 1.00 88.50 90 ALA A O 1
ATOM 703 N N . VAL A 1 91 ? -4.421 2.903 7.216 1.00 86.88 91 VAL A N 1
ATOM 704 C CA . VAL A 1 91 ? -3.911 1.629 6.698 1.00 86.88 91 VAL A CA 1
ATOM 705 C 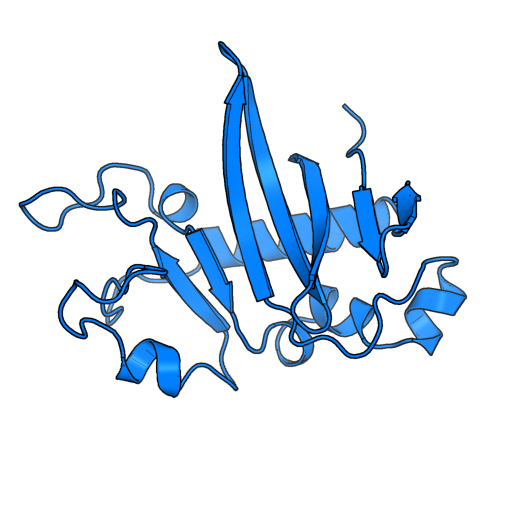C . VAL A 1 91 ? -2.429 1.486 7.036 1.00 86.88 91 VAL A C 1
ATOM 707 O O . VAL A 1 91 ? -1.612 2.314 6.620 1.00 86.88 91 VAL A O 1
ATOM 710 N N . ASN A 1 92 ? -2.116 0.396 7.735 1.00 80.75 92 ASN A N 1
ATOM 711 C CA . ASN A 1 92 ? -0.766 -0.080 8.004 1.00 80.75 92 ASN A CA 1
ATOM 712 C C . ASN A 1 92 ? -0.236 -0.939 6.854 1.00 80.75 92 ASN A C 1
ATOM 714 O O . ASN A 1 92 ? 0.942 -0.873 6.538 1.00 80.75 92 ASN A O 1
ATOM 718 N N . LYS A 1 93 ? -1.086 -1.756 6.224 1.00 82.56 93 LYS A N 1
ATOM 719 C CA . LYS A 1 93 ? -0.631 -2.791 5.290 1.00 82.56 93 LYS A CA 1
ATOM 720 C C . LYS A 1 93 ? -1.623 -3.040 4.162 1.00 82.56 93 LYS A C 1
ATOM 722 O O . LYS A 1 93 ? -2.835 -3.027 4.379 1.00 82.56 93 LYS A O 1
ATOM 727 N N . ILE A 1 94 ? -1.096 -3.312 2.969 1.00 85.75 94 ILE A N 1
ATOM 728 C CA . ILE A 1 94 ? -1.854 -3.791 1.808 1.00 85.75 94 ILE A CA 1
ATOM 729 C C . ILE A 1 94 ? -1.264 -5.145 1.402 1.00 85.75 94 ILE A C 1
ATOM 731 O O . ILE A 1 94 ? -0.052 -5.306 1.291 1.00 85.75 94 ILE A O 1
ATOM 735 N N . GLY A 1 95 ? -2.095 -6.160 1.211 1.00 81.62 95 GLY A N 1
ATOM 736 C CA . GLY A 1 95 ? -1.604 -7.488 0.850 1.00 81.62 95 GLY A CA 1
ATOM 737 C C . GLY A 1 95 ? -2.718 -8.475 0.522 1.00 81.62 95 GLY A C 1
ATOM 738 O O . GLY A 1 95 ? -3.887 -8.142 0.652 1.00 81.62 95 GLY A O 1
ATOM 739 N N . HIS A 1 96 ? -2.417 -9.694 0.086 1.00 81.12 96 HIS A N 1
ATOM 740 C CA . HIS A 1 96 ? -1.068 -10.245 -0.134 1.00 81.12 96 HIS A CA 1
ATOM 741 C C . HIS A 1 96 ? -0.773 -10.547 -1.611 1.00 81.12 96 HIS A C 1
ATOM 743 O O . HIS A 1 96 ? 0.355 -10.890 -1.954 1.00 81.12 96 HIS A O 1
ATOM 749 N N . TYR A 1 97 ? -1.756 -10.374 -2.500 1.00 87.12 97 TYR A N 1
ATOM 750 C CA . TYR A 1 97 ? -1.661 -10.806 -3.899 1.00 87.12 97 TYR A CA 1
ATOM 751 C C . TYR A 1 97 ? -1.450 -9.661 -4.900 1.00 87.12 97 TYR A C 1
ATOM 753 O O . TYR A 1 97 ? -1.820 -9.758 -6.069 1.00 87.12 97 TYR A O 1
ATOM 761 N N . LEU A 1 98 ? -0.839 -8.558 -4.450 1.00 85.12 98 LEU A N 1
ATOM 762 C CA . LEU A 1 98 ? -0.518 -7.403 -5.300 1.00 85.12 98 LEU A CA 1
ATOM 763 C C . LEU A 1 98 ? 0.383 -7.782 -6.481 1.00 85.12 98 LEU A C 1
ATOM 765 O O . LEU A 1 98 ? 0.162 -7.307 -7.587 1.00 85.12 98 LEU A O 1
ATOM 769 N N . HIS A 1 99 ? 1.346 -8.679 -6.263 1.00 81.06 99 HIS A N 1
ATOM 770 C CA . HIS A 1 99 ? 2.277 -9.150 -7.291 1.00 81.06 99 HIS A CA 1
ATOM 771 C C . HIS A 1 99 ? 1.605 -9.892 -8.457 1.00 81.06 99 HIS A C 1
ATOM 773 O O . HIS A 1 99 ? 2.225 -10.069 -9.497 1.00 81.06 99 HIS A O 1
ATOM 779 N N . VAL A 1 100 ? 0.349 -10.319 -8.308 1.00 84.00 100 VAL A N 1
ATOM 780 C CA . VAL A 1 100 ? -0.429 -10.909 -9.408 1.00 84.00 100 VAL A CA 1
ATOM 781 C C . VAL A 1 100 ? -1.513 -9.957 -9.892 1.00 84.00 100 VAL A C 1
ATOM 783 O O . VAL A 1 100 ? -1.734 -9.829 -11.093 1.00 84.00 100 VAL A O 1
ATOM 786 N N . LEU A 1 101 ? -2.205 -9.289 -8.967 1.00 90.88 101 LEU A N 1
ATOM 787 C CA . LEU A 1 101 ? -3.411 -8.522 -9.287 1.00 90.88 101 LEU A CA 1
ATOM 788 C C . LEU A 1 101 ? -3.152 -7.058 -9.645 1.00 90.88 101 LEU A C 1
ATOM 790 O O . LEU A 1 101 ? -4.071 -6.392 -10.117 1.00 90.88 101 LEU A O 1
ATOM 794 N N . SER A 1 102 ? -1.941 -6.546 -9.430 1.00 88.94 102 SER A N 1
ATOM 795 C CA . SER A 1 102 ? -1.602 -5.157 -9.717 1.00 88.94 102 SER A CA 1
ATOM 796 C C . SER A 1 102 ? -0.403 -5.064 -10.669 1.00 88.94 102 SER A C 1
ATOM 798 O O . SER A 1 102 ? 0.692 -5.504 -10.312 1.00 88.94 102 SER A O 1
ATOM 800 N N . PRO A 1 103 ? -0.565 -4.479 -11.874 1.00 92.75 103 PRO A N 1
ATOM 801 C CA . PRO A 1 103 ? 0.489 -4.464 -12.889 1.00 92.75 103 PRO A CA 1
ATOM 802 C C . PRO A 1 103 ? 1.822 -3.838 -12.439 1.00 92.75 103 PRO A C 1
ATOM 804 O O . PRO A 1 103 ? 2.862 -4.440 -12.712 1.00 92.75 103 PRO A O 1
ATOM 807 N N . PRO A 1 104 ? 1.852 -2.693 -11.722 1.00 88.25 104 PRO A N 1
ATOM 808 C CA . PRO A 1 104 ? 3.110 -2.119 -11.234 1.00 88.25 104 PRO A CA 1
ATOM 809 C C . PRO A 1 104 ? 3.860 -3.038 -10.268 1.00 88.25 104 PRO A C 1
ATOM 811 O O . PRO A 1 104 ? 5.084 -3.099 -10.297 1.00 88.25 104 PRO A O 1
ATOM 814 N N . PHE A 1 105 ? 3.129 -3.769 -9.428 1.00 84.69 105 PHE A N 1
ATOM 815 C CA . PHE A 1 105 ? 3.706 -4.709 -8.473 1.00 84.69 105 PHE A CA 1
ATOM 816 C C . PHE A 1 105 ? 4.093 -6.042 -9.135 1.00 84.69 105 PHE A C 1
ATOM 818 O O . PHE A 1 105 ? 5.100 -6.634 -8.757 1.00 84.69 105 PHE A O 1
ATOM 825 N N . ALA A 1 106 ? 3.352 -6.486 -10.154 1.00 85.44 106 ALA A N 1
ATOM 826 C CA . ALA A 1 106 ? 3.688 -7.656 -10.964 1.00 85.44 106 ALA A CA 1
ATOM 827 C C . ALA A 1 106 ? 4.978 -7.464 -11.772 1.00 85.44 106 ALA A C 1
ATOM 829 O O . ALA A 1 106 ? 5.739 -8.411 -11.956 1.00 85.44 106 ALA A O 1
ATOM 830 N N . HIS A 1 107 ? 5.271 -6.233 -12.202 1.00 86.06 107 HIS A N 1
ATOM 831 C CA . HIS A 1 107 ? 6.534 -5.919 -12.868 1.00 86.06 107 HIS A CA 1
ATOM 832 C C . HIS A 1 107 ? 7.749 -6.333 -12.029 1.00 86.06 107 HIS A C 1
ATOM 834 O O . HIS A 1 107 ? 8.706 -6.860 -12.580 1.00 86.06 107 HIS A O 1
ATOM 840 N N . LEU A 1 108 ? 7.686 -6.171 -10.703 1.00 79.75 108 LEU A N 1
ATOM 841 C CA . LEU A 1 1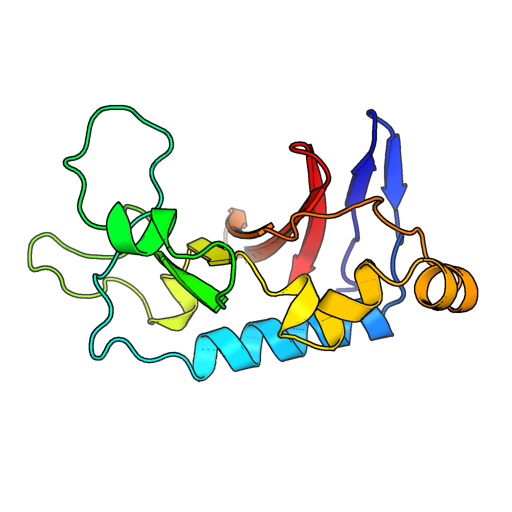08 ? 8.810 -6.458 -9.808 1.00 79.75 108 LEU A CA 1
ATOM 842 C C . LEU A 1 108 ? 9.174 -7.945 -9.718 1.00 79.75 108 LEU A C 1
ATOM 844 O O . LEU A 1 108 ? 10.279 -8.260 -9.284 1.00 79.75 108 LEU A O 1
ATOM 848 N N . ILE A 1 109 ? 8.268 -8.848 -10.100 1.00 78.75 109 ILE A N 1
ATOM 849 C CA . ILE A 1 109 ? 8.527 -10.296 -10.114 1.00 78.75 109 ILE A CA 1
ATOM 850 C C . ILE A 1 109 ? 8.853 -10.830 -11.515 1.00 78.75 109 ILE A C 1
ATOM 852 O O . ILE A 1 109 ? 9.267 -11.980 -11.649 1.00 78.75 109 ILE A O 1
ATOM 856 N N . ASP A 1 110 ? 8.707 -10.007 -12.557 1.00 84.50 110 ASP A N 1
ATOM 857 C CA . ASP A 1 110 ? 9.175 -10.327 -13.904 1.00 84.50 110 ASP A CA 1
ATOM 858 C C . ASP A 1 110 ? 10.665 -9.996 -14.014 1.00 84.50 110 ASP A C 1
ATOM 860 O O . ASP A 1 110 ? 11.077 -8.909 -14.422 1.00 84.50 110 ASP A O 1
ATOM 864 N N . ASP A 1 111 ? 11.490 -10.964 -13.630 1.00 80.50 111 ASP A N 1
ATOM 865 C CA . ASP A 1 111 ? 12.941 -10.821 -13.599 1.00 80.50 111 ASP A CA 1
ATOM 866 C C . ASP A 1 111 ? 13.542 -10.351 -14.939 1.00 80.50 111 ASP A C 1
ATOM 868 O O . ASP A 1 111 ? 14.461 -9.527 -14.953 1.00 80.50 111 ASP A O 1
ATOM 872 N N . ALA A 1 112 ? 12.997 -10.816 -16.068 1.00 85.06 112 ALA A N 1
ATOM 873 C CA . ALA A 1 112 ? 13.462 -10.404 -17.386 1.00 85.06 112 ALA A CA 1
ATOM 874 C C . ALA A 1 112 ? 13.152 -8.923 -17.642 1.00 85.06 112 ALA A C 1
ATOM 876 O O . ALA A 1 112 ? 14.024 -8.187 -18.113 1.00 85.06 112 ALA A O 1
ATOM 877 N N . ALA A 1 113 ? 11.941 -8.475 -17.302 1.00 85.50 113 ALA A N 1
ATOM 878 C CA . ALA A 1 113 ? 11.544 -7.077 -17.437 1.00 85.50 113 ALA A CA 1
ATOM 879 C C . ALA A 1 113 ? 12.342 -6.154 -16.501 1.00 85.50 113 ALA A C 1
ATOM 881 O O . ALA A 1 113 ? 12.830 -5.115 -16.950 1.00 85.50 113 ALA A O 1
ATOM 882 N N . VAL A 1 114 ? 12.535 -6.547 -15.239 1.00 81.88 114 VAL A N 1
ATOM 883 C CA . VAL A 1 114 ? 13.317 -5.780 -14.251 1.00 81.88 114 VAL A CA 1
ATOM 884 C C . VAL A 1 114 ? 14.770 -5.639 -14.711 1.00 81.88 114 VAL A C 1
ATOM 886 O O . VAL A 1 114 ? 15.318 -4.537 -14.761 1.00 81.88 114 VAL A O 1
ATOM 889 N N . ARG A 1 115 ? 15.397 -6.735 -15.155 1.00 81.69 115 ARG A N 1
ATOM 890 C CA . ARG A 1 115 ? 16.772 -6.692 -15.680 1.00 81.69 115 ARG A CA 1
ATOM 891 C C . ARG A 1 115 ? 16.886 -5.867 -16.957 1.00 81.69 115 ARG A C 1
ATOM 893 O O . ARG A 1 115 ? 17.869 -5.144 -17.116 1.00 81.69 115 ARG A O 1
ATOM 900 N N . ALA A 1 116 ? 15.895 -5.927 -17.847 1.00 85.62 116 ALA A N 1
ATOM 901 C CA . ALA A 1 116 ? 15.858 -5.098 -19.052 1.00 85.62 116 ALA A CA 1
ATOM 902 C C . ALA A 1 116 ? 15.749 -3.595 -18.731 1.00 85.62 116 ALA A C 1
ATOM 904 O O . ALA A 1 116 ? 16.298 -2.776 -19.467 1.00 85.62 116 ALA A O 1
ATOM 905 N N . ALA A 1 117 ? 15.102 -3.236 -17.619 1.00 83.44 117 ALA A N 1
ATOM 906 C CA . ALA A 1 117 ? 15.044 -1.868 -17.103 1.00 83.44 117 ALA A CA 1
ATOM 907 C C . ALA A 1 117 ? 16.341 -1.415 -16.395 1.00 83.44 117 ALA A C 1
ATOM 909 O O . ALA A 1 117 ? 16.456 -0.249 -16.017 1.00 83.44 117 ALA A O 1
ATOM 910 N N . GLY A 1 118 ? 17.331 -2.304 -16.236 1.00 81.88 118 GLY A N 1
ATOM 911 C CA . GLY A 1 118 ? 18.564 -2.032 -15.490 1.00 81.88 118 GLY A CA 1
ATOM 912 C C . GLY A 1 118 ? 18.372 -2.037 -13.972 1.00 81.88 118 GLY A C 1
ATOM 913 O O . GLY A 1 118 ? 19.194 -1.478 -13.248 1.00 81.88 118 GLY A O 1
ATOM 914 N N . GLU A 1 119 ? 17.286 -2.642 -13.500 1.00 80.50 119 GLU A N 1
ATOM 9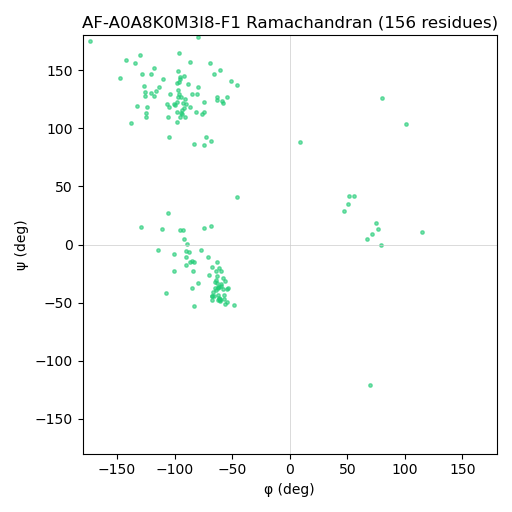15 C CA . GLU A 1 119 ? 16.897 -2.701 -12.096 1.00 80.50 119 GLU A CA 1
ATOM 916 C C . GLU A 1 119 ? 17.352 -4.014 -11.442 1.00 80.50 119 GLU A C 1
ATOM 918 O O . GLU A 1 119 ? 17.715 -4.992 -12.107 1.00 80.50 119 GLU A O 1
ATOM 923 N N . VAL A 1 120 ? 17.337 -4.043 -10.110 1.00 71.94 120 VAL A N 1
ATOM 924 C CA . VAL A 1 120 ? 17.635 -5.250 -9.336 1.00 71.94 120 VAL A CA 1
ATOM 925 C C . VAL A 1 120 ? 16.333 -5.969 -9.000 1.00 71.94 120 VAL A C 1
ATOM 927 O O . VAL A 1 120 ? 15.529 -5.472 -8.216 1.00 71.94 120 VAL A O 1
ATOM 930 N N . SER A 1 121 ? 16.160 -7.159 -9.584 1.00 66.75 121 SER A N 1
ATOM 931 C CA . SER A 1 121 ? 15.073 -8.085 -9.247 1.00 66.75 121 SER A CA 1
ATOM 932 C C . SER A 1 121 ? 15.152 -8.449 -7.766 1.00 66.75 121 SER A C 1
ATOM 934 O O . SER A 1 121 ? 16.206 -8.933 -7.337 1.00 66.75 121 SER A O 1
ATOM 936 N N . PRO A 1 122 ? 14.091 -8.225 -6.972 1.00 63.25 122 PRO A N 1
ATOM 937 C CA . PRO A 1 122 ? 14.157 -8.494 -5.543 1.00 63.25 122 PRO A CA 1
ATOM 938 C C . PRO A 1 122 ? 14.191 -9.993 -5.191 1.00 63.25 122 PRO A C 1
ATOM 940 O O . PRO A 1 122 ? 14.526 -10.315 -4.063 1.00 63.25 122 PRO A O 1
ATOM 943 N N . GLY A 1 123 ? 13.950 -10.913 -6.134 1.00 54.91 123 GLY A N 1
ATOM 944 C CA . GLY A 1 123 ? 13.929 -12.362 -5.881 1.00 54.91 123 GLY A CA 1
ATOM 945 C C . GLY A 1 123 ? 12.602 -12.833 -5.271 1.00 54.91 123 GLY A C 1
ATOM 946 O O . GLY A 1 123 ? 12.142 -12.256 -4.297 1.00 54.91 123 GLY A O 1
ATOM 947 N N . GLU A 1 124 ? 11.979 -13.828 -5.918 1.00 48.59 124 GLU A N 1
ATOM 948 C CA . GLU A 1 124 ? 10.732 -14.553 -5.577 1.00 48.59 124 GLU A CA 1
ATOM 949 C C . GLU A 1 124 ? 9.911 -13.969 -4.397 1.00 48.59 124 GLU A C 1
ATOM 951 O O . GLU A 1 124 ? 10.066 -14.300 -3.229 1.00 48.59 124 GLU A O 1
ATOM 956 N N . LEU A 1 125 ? 9.015 -13.026 -4.708 1.00 47.41 125 LEU A N 1
ATOM 957 C CA . LEU A 1 125 ? 8.379 -12.164 -3.708 1.00 47.41 125 LEU A CA 1
ATOM 958 C C . LEU A 1 125 ? 6.970 -12.604 -3.316 1.00 47.41 125 LEU A C 1
ATOM 960 O O . LEU A 1 125 ? 6.033 -12.476 -4.106 1.00 47.41 125 LEU A O 1
ATOM 964 N N . ALA A 1 126 ? 6.766 -12.903 -2.032 1.00 44.97 126 ALA A N 1
ATOM 965 C CA . ALA A 1 126 ? 5.501 -12.588 -1.374 1.00 44.97 126 ALA A CA 1
ATOM 966 C C . ALA A 1 126 ? 5.459 -11.074 -1.127 1.00 44.97 126 ALA A C 1
ATOM 968 O O . ALA A 1 126 ? 5.860 -10.596 -0.068 1.00 44.97 126 ALA A O 1
ATOM 969 N N . LEU A 1 127 ? 5.010 -10.319 -2.133 1.00 53.16 127 LEU A N 1
ATOM 970 C CA . LEU A 1 127 ? 5.007 -8.860 -2.099 1.00 53.16 127 LEU A CA 1
ATOM 971 C C . LEU A 1 127 ? 4.005 -8.339 -1.065 1.00 53.16 127 LEU A C 1
ATOM 973 O O . LEU A 1 127 ? 2.820 -8.116 -1.332 1.00 53.16 127 LEU A O 1
ATOM 977 N N . LEU A 1 128 ? 4.501 -8.195 0.151 1.00 52.25 128 LEU A N 1
ATOM 978 C CA . LEU A 1 128 ? 3.796 -7.602 1.261 1.00 52.25 128 LEU A CA 1
ATOM 979 C C . LEU A 1 128 ? 4.141 -6.113 1.308 1.00 52.25 128 LEU A C 1
ATOM 981 O O . LEU A 1 128 ? 5.309 -5.769 1.441 1.00 52.25 128 LEU A O 1
ATOM 985 N N . PHE A 1 129 ? 3.123 -5.257 1.219 1.00 61.22 129 PHE A N 1
ATOM 986 C CA . PHE A 1 129 ? 3.256 -3.813 1.349 1.00 61.22 129 PHE A CA 1
ATOM 987 C C . PHE A 1 129 ? 2.988 -3.408 2.805 1.00 61.22 129 PHE A C 1
ATOM 989 O O . PHE A 1 129 ? 1.851 -3.525 3.277 1.00 61.22 129 PHE A O 1
ATOM 996 N N . LEU A 1 130 ? 4.012 -2.935 3.520 1.00 55.84 130 LEU A N 1
ATOM 997 C CA . LEU A 1 130 ? 3.839 -2.253 4.806 1.00 55.84 130 LEU A CA 1
ATOM 998 C C . LEU A 1 130 ? 4.021 -0.759 4.588 1.00 55.84 130 LEU A C 1
ATOM 1000 O O . LEU A 1 130 ? 4.981 -0.297 3.983 1.00 55.84 130 LEU A O 1
ATOM 1004 N N . ARG A 1 131 ? 3.068 0.010 5.083 1.00 61.84 131 ARG A N 1
ATOM 1005 C CA . ARG A 1 131 ? 3.152 1.453 5.157 1.00 61.84 131 ARG A CA 1
ATOM 1006 C C . ARG A 1 131 ? 3.588 1.820 6.559 1.00 61.84 131 ARG A C 1
ATOM 1008 O O . ARG A 1 131 ? 2.782 1.787 7.487 1.00 61.84 131 ARG A O 1
ATOM 1015 N N . HIS A 1 132 ? 4.844 2.216 6.693 1.00 62.47 132 HIS A N 1
ATOM 1016 C CA . HIS A 1 132 ? 5.347 2.803 7.923 1.00 62.47 132 HIS A CA 1
ATOM 1017 C C . HIS A 1 132 ? 5.340 4.326 7.799 1.00 62.47 132 HIS A C 1
ATOM 1019 O O . HIS A 1 132 ? 5.674 4.888 6.755 1.00 62.47 132 HIS A O 1
ATOM 1025 N N . ARG A 1 133 ? 4.950 5.028 8.861 1.00 61.78 133 ARG A N 1
ATOM 1026 C CA . ARG A 1 133 ? 5.102 6.482 8.943 1.00 61.78 133 ARG A CA 1
ATOM 1027 C C . ARG A 1 133 ? 6.010 6.801 10.105 1.00 61.78 133 ARG A C 1
ATOM 1029 O O . ARG A 1 133 ? 5.732 6.403 11.228 1.00 61.78 133 ARG A O 1
ATOM 1036 N N . GLU A 1 134 ? 7.042 7.585 9.843 1.00 59.03 134 GLU A N 1
ATOM 1037 C CA . GLU A 1 134 ? 7.879 8.140 10.898 1.00 59.03 134 GLU A CA 1
ATOM 1038 C C . GLU A 1 134 ? 7.736 9.655 10.880 1.00 59.03 134 GLU A C 1
ATOM 1040 O O . GLU A 1 134 ? 7.770 10.289 9.822 1.00 59.03 134 GLU A O 1
ATOM 1045 N N . THR A 1 135 ? 7.508 10.236 12.053 1.00 53.56 135 THR A N 1
ATOM 1046 C CA . THR A 1 135 ? 7.463 11.688 12.206 1.00 53.56 135 THR A CA 1
ATOM 1047 C C . THR A 1 135 ? 8.742 12.125 12.896 1.00 53.56 135 THR A C 1
ATOM 1049 O O . THR A 1 135 ? 8.938 11.849 14.077 1.00 53.56 135 THR A O 1
ATOM 1052 N N . LEU A 1 136 ? 9.616 12.794 12.149 1.00 51.12 136 LEU A N 1
ATOM 1053 C CA . LEU A 1 136 ? 10.859 13.371 12.650 1.00 51.12 136 LEU A CA 1
ATOM 1054 C C . LEU A 1 136 ? 10.663 14.888 12.752 1.00 51.12 136 LEU A C 1
ATOM 1056 O O . LEU A 1 136 ? 10.824 15.625 11.777 1.00 51.12 136 LEU A O 1
ATOM 1060 N N . GLY A 1 137 ? 10.251 15.358 13.932 1.00 66.69 137 GLY A N 1
ATOM 1061 C CA . GLY A 1 137 ? 9.875 16.761 14.141 1.00 66.69 137 GLY A CA 1
ATOM 1062 C C . GLY A 1 137 ? 8.572 17.114 13.415 1.00 66.69 137 GLY A C 1
ATOM 1063 O O . GLY A 1 137 ? 7.541 16.507 13.676 1.00 66.69 137 GLY A O 1
ATOM 1064 N N . GLU A 1 138 ? 8.609 18.088 12.502 1.00 51.19 138 GLU A N 1
ATOM 1065 C CA . GLU A 1 138 ? 7.448 18.474 11.673 1.00 51.19 138 GLU A CA 1
ATOM 1066 C C . GLU A 1 138 ? 7.328 17.659 10.372 1.00 51.19 138 GLU A C 1
ATOM 1068 O O . GLU A 1 138 ? 6.351 17.790 9.634 1.00 51.19 138 GLU A O 1
ATOM 1073 N N . ILE A 1 139 ? 8.314 16.810 10.069 1.00 40.53 139 ILE A N 1
ATOM 1074 C CA . ILE A 1 139 ? 8.361 16.042 8.824 1.00 40.53 139 ILE A CA 1
ATOM 1075 C C . ILE A 1 139 ? 7.725 14.680 9.070 1.00 40.53 139 ILE A C 1
ATOM 1077 O O . ILE A 1 139 ? 8.260 13.876 9.831 1.00 40.53 139 ILE A O 1
ATOM 1081 N N . THR A 1 140 ? 6.607 14.389 8.402 1.00 53.53 140 THR A N 1
ATOM 1082 C CA . THR A 1 140 ? 6.148 13.003 8.279 1.00 53.53 140 THR A CA 1
ATOM 1083 C C . THR A 1 140 ? 6.717 12.393 7.013 1.00 53.53 140 THR A C 1
ATOM 1085 O O . THR A 1 140 ? 6.355 12.816 5.918 1.00 53.53 140 THR A O 1
ATOM 1088 N N . VAL A 1 141 ? 7.534 11.360 7.168 1.00 53.56 141 VAL A N 1
ATOM 1089 C CA . VAL A 1 141 ? 7.964 10.522 6.054 1.00 53.56 141 VAL A CA 1
ATOM 1090 C C . VAL A 1 141 ? 7.021 9.331 5.976 1.00 53.56 141 VAL A C 1
ATOM 1092 O O . VAL A 1 141 ? 6.759 8.668 6.984 1.00 53.56 141 VAL A O 1
ATOM 1095 N N . THR A 1 142 ? 6.451 9.094 4.795 1.00 56.19 142 THR A N 1
ATOM 1096 C CA . THR A 1 142 ? 5.743 7.838 4.534 1.00 56.19 142 THR A CA 1
ATOM 1097 C C . THR A 1 142 ? 6.700 6.921 3.814 1.00 56.19 142 THR A C 1
ATOM 1099 O O . THR A 1 142 ? 7.265 7.295 2.789 1.00 56.19 142 THR A O 1
ATOM 1102 N N . TYR A 1 143 ? 6.846 5.728 4.356 1.00 62.53 143 TYR A N 1
ATOM 1103 C CA . TYR A 1 143 ? 7.624 4.680 3.755 1.00 62.53 143 TYR A CA 1
ATOM 1104 C C . TYR A 1 143 ? 6.714 3.573 3.265 1.00 62.53 143 TYR A C 1
ATOM 1106 O O . TYR A 1 143 ? 5.713 3.240 3.905 1.00 62.53 143 TYR A O 1
ATOM 1114 N N . VAL A 1 144 ? 7.080 3.020 2.123 1.00 61.34 144 VAL A N 1
ATOM 1115 C CA . VAL A 1 144 ? 6.562 1.749 1.644 1.00 61.34 144 VAL A CA 1
ATOM 1116 C C . VAL A 1 144 ? 7.663 0.732 1.819 1.00 61.34 144 VAL A C 1
ATOM 1118 O O . VAL A 1 144 ? 8.713 0.919 1.215 1.00 61.34 144 VAL A O 1
ATOM 1121 N N . ASP A 1 145 ? 7.399 -0.313 2.590 1.00 62.97 145 ASP A N 1
ATOM 1122 C CA . ASP A 1 145 ? 8.215 -1.513 2.628 1.00 62.97 145 ASP A CA 1
ATOM 1123 C C . ASP A 1 145 ? 7.606 -2.553 1.700 1.00 62.97 145 ASP A C 1
ATOM 1125 O O . ASP A 1 145 ? 6.415 -2.867 1.784 1.00 62.97 145 ASP A O 1
ATOM 1129 N N . ILE A 1 146 ? 8.438 -3.110 0.836 1.00 63.88 146 ILE A N 1
ATOM 1130 C CA . ILE A 1 146 ? 8.144 -4.339 0.109 1.00 63.88 146 ILE A CA 1
ATOM 1131 C C . ILE A 1 146 ? 8.814 -5.475 0.892 1.00 63.88 146 ILE A C 1
ATOM 1133 O O . ILE A 1 146 ? 9.955 -5.328 1.304 1.00 63.88 146 ILE A O 1
ATOM 1137 N N . MET A 1 147 ? 8.145 -6.597 1.171 1.00 59.31 147 MET A N 1
ATOM 1138 C CA . MET A 1 147 ? 8.852 -7.758 1.743 1.00 59.31 147 MET A CA 1
ATOM 1139 C C . MET A 1 147 ? 9.261 -8.760 0.674 1.00 59.31 147 MET A C 1
ATOM 1141 O O . MET A 1 147 ? 8.488 -9.052 -0.237 1.00 59.31 147 MET A O 1
ATOM 1145 N N . VAL A 1 148 ? 10.467 -9.291 0.860 1.00 55.62 148 VAL A N 1
ATOM 1146 C CA . VAL A 1 148 ? 11.188 -10.251 0.023 1.00 55.62 148 VAL A CA 1
ATOM 1147 C C . VAL A 1 148 ? 11.566 -11.436 0.885 1.00 55.62 148 VAL A C 1
ATOM 1149 O O . VAL A 1 148 ? 12.383 -11.268 1.776 1.00 55.62 148 VAL A O 1
ATOM 1152 N N . GLU A 1 149 ? 10.999 -12.624 0.651 1.00 54.91 149 GLU A N 1
ATOM 1153 C CA . GLU A 1 149 ? 11.457 -13.857 1.327 1.00 54.91 149 GLU A CA 1
ATOM 1154 C C . GLU A 1 149 ? 11.557 -13.739 2.872 1.00 54.91 149 GLU A C 1
ATOM 1156 O O . GLU A 1 149 ? 12.453 -14.281 3.514 1.00 54.91 149 GLU A O 1
ATOM 1161 N N . GLY A 1 150 ? 10.650 -12.978 3.498 1.00 49.00 150 GLY A N 1
ATOM 1162 C CA . GLY A 1 150 ? 10.676 -12.727 4.947 1.00 49.00 150 GLY A CA 1
ATOM 1163 C C . GLY A 1 150 ? 11.675 -11.658 5.422 1.00 49.00 150 GLY A C 1
ATOM 1164 O O . GLY A 1 150 ? 11.705 -11.358 6.614 1.00 49.00 150 GLY A O 1
ATOM 1165 N N . GLU A 1 151 ? 12.438 -11.039 4.521 1.00 48.91 151 GLU A N 1
ATOM 1166 C CA . GLU A 1 151 ? 13.242 -9.835 4.754 1.00 48.91 151 GLU A CA 1
ATOM 1167 C C . GLU A 1 151 ? 12.466 -8.568 4.322 1.00 48.91 151 GLU A C 1
ATOM 1169 O O . GLU A 1 151 ? 11.736 -8.557 3.328 1.00 48.91 151 GLU A O 1
ATOM 1174 N N . ILE A 1 152 ? 12.608 -7.475 5.081 1.00 48.06 152 ILE A N 1
ATOM 1175 C CA . ILE A 1 152 ? 12.054 -6.156 4.728 1.00 48.06 152 ILE A CA 1
ATOM 1176 C C . ILE A 1 152 ? 12.950 -5.557 3.636 1.00 48.06 152 ILE A C 1
ATOM 1178 O O . ILE A 1 152 ? 14.115 -5.241 3.889 1.00 48.06 152 ILE A O 1
ATOM 1182 N N . GLY A 1 153 ? 12.429 -5.412 2.421 1.00 53.62 153 GLY A N 1
ATOM 1183 C CA . GLY A 1 153 ? 13.206 -5.097 1.230 1.00 53.62 153 GLY A CA 1
ATOM 1184 C C . GLY A 1 153 ? 12.558 -4.066 0.303 1.00 53.62 153 GLY A C 1
ATOM 1185 O O . GLY A 1 153 ? 11.728 -4.409 -0.522 1.00 53.62 153 GLY A O 1
ATOM 1186 N N . ILE A 1 154 ? 13.084 -2.838 0.348 1.00 50.91 154 ILE A N 1
ATOM 1187 C CA . ILE A 1 154 ? 12.749 -1.610 -0.406 1.00 50.91 154 ILE A CA 1
ATOM 1188 C C . ILE A 1 154 ? 11.895 -0.672 0.433 1.00 50.91 154 ILE A C 1
ATOM 1190 O O . ILE A 1 154 ? 10.693 -0.861 0.541 1.00 50.91 154 ILE A O 1
ATOM 1194 N N . LEU A 1 155 ? 12.552 0.376 0.930 1.00 49.38 155 LEU A N 1
ATOM 1195 C CA . LEU A 1 155 ? 11.961 1.558 1.542 1.00 49.38 155 LEU A CA 1
ATOM 1196 C C . LEU A 1 155 ? 11.720 2.624 0.453 1.00 49.38 155 LEU A C 1
ATOM 1198 O O . LEU A 1 155 ? 12.688 3.179 -0.075 1.00 49.38 155 LEU A O 1
ATOM 1202 N N . LEU A 1 156 ? 10.466 2.917 0.081 1.00 50.53 156 LEU A N 1
ATOM 1203 C CA . LEU A 1 156 ? 10.141 4.049 -0.809 1.00 50.53 156 LEU A CA 1
ATOM 1204 C C . LEU A 1 156 ? 9.689 5.256 0.014 1.00 50.53 156 LEU A C 1
ATOM 1206 O O . LEU A 1 156 ? 8.698 5.168 0.728 1.00 50.53 156 LEU A O 1
ATOM 1210 N N . PHE A 1 157 ? 10.373 6.389 -0.137 1.00 44.91 157 PHE A N 1
ATOM 1211 C CA . PHE A 1 157 ? 10.035 7.647 0.532 1.00 44.91 157 PHE A CA 1
ATOM 1212 C C . PHE A 1 157 ? 8.973 8.402 -0.279 1.00 44.91 157 PHE A C 1
ATOM 1214 O O . PHE A 1 157 ? 9.169 8.630 -1.478 1.00 44.91 157 PHE A O 1
ATOM 1221 N N . VAL A 1 158 ? 7.895 8.826 0.384 1.00 45.81 158 VAL A N 1
ATOM 1222 C CA . VAL A 1 158 ? 6.923 9.820 -0.116 1.00 45.81 158 VAL A CA 1
ATOM 1223 C C . VAL A 1 158 ? 7.122 11.145 0.597 1.00 45.81 158 VAL A C 1
ATOM 1225 O O . VAL A 1 158 ? 7.192 11.116 1.849 1.00 45.81 158 VAL A O 1
#

Radius of gyration: 16.04 Å; Cα contacts (8 Å, |Δi|>4): 274; chains: 1; bounding box: 42×35×42 Å

Sequence (158 aa):
MHPIQHLSHHGRGLFNALTPATVSSLLAETNQLLNSFSLDGHPLTRFSTGQTSEHVGDDYFLTSGDKVRFFFEEDAFDDAGSLTKPRARAVNKIGHYLHVLSPPFAHLIDDAAVRAAGEVSPGELALLFLRHRETLGEITVTYVDIMVEGEIGILLFV